Protein AF-A0A368TQK4-F1 (afdb_monomer_lite)

Secondary structure (DSSP, 8-state):
--THHHHHHHHHHHHHHHHHHHT-GGG--HHHHHHHHHHHHHHHHHHHHHS---SHHHHHHHHHTT-TT--HHHHHHHHHHHHHHHHHHHHHHHHHHHHHHSS--TTHHHHHHHHHHHHHHHHHHHS--TT------------

Sequence (143 aa):
MTLGVGTQHLDAFRDRFQAWLEARPHRQTRHNHQTLSLLADCRVLLQAATCRLNTPHERLRWQVLEMSDLTDRQLMLVILDTLGEVDRSLIALRRDEHRLTGEPDQELTPIIHNLLRFVRRIEHLLDPVPGKVLSLKEDSSHE

Radius of gyration: 17.59 Å; chains: 1; bounding box: 49×21×52 Å

Organism: NCBI:txid2282305

Foldseek 3Di:
DQLVVLLVLLVVLLVLLVVVCVVPVVPPDPVSVVLSVLSVLLSLLSCVLRHPQDDPVSVVSVVVVVCPPDHSLRSLVVSLVSLVVSLVVLVVVQVVVCVVPVDGDPSSVVSSVSSVVSSVVSVCVNPVPPDPDPPPVPPPDDD

pLDDT: mean 77.07, std 16.0, range [37.56, 94.25]

Structure (mmCIF, N/CA/C/O backbone):
data_AF-A0A368TQK4-F1
#
_entry.id   AF-A0A368TQK4-F1
#
loop_
_atom_site.group_PDB
_atom_site.id
_atom_site.type_symbol
_atom_site.label_atom_id
_atom_site.label_alt_id
_atom_site.label_comp_id
_atom_site.label_asym_id
_atom_site.label_entity_id
_atom_site.label_seq_id
_atom_site.pdbx_PDB_ins_code
_atom_site.Cartn_x
_atom_site.Cartn_y
_atom_site.Cartn_z
_atom_site.occupancy
_atom_site.B_iso_or_equiv
_atom_site.auth_seq_id
_atom_site.auth_comp_id
_atom_site.auth_asym_id
_atom_site.auth_atom_id
_atom_site.pdbx_PDB_model_num
ATOM 1 N N . MET A 1 1 ? 19.954 -10.617 -8.762 1.00 37.56 1 MET A N 1
ATOM 2 C CA . MET A 1 1 ? 19.098 -10.231 -7.619 1.00 37.56 1 MET A CA 1
ATOM 3 C C . MET A 1 1 ? 17.651 -10.494 -7.998 1.00 37.56 1 MET A C 1
ATOM 5 O O . MET A 1 1 ? 17.174 -9.910 -8.958 1.00 37.56 1 MET A O 1
ATOM 9 N N . THR A 1 2 ? 16.975 -11.417 -7.322 1.00 45.91 2 THR A N 1
ATOM 10 C CA . THR A 1 2 ? 15.605 -11.842 -7.648 1.00 45.91 2 THR A CA 1
ATOM 11 C C . THR A 1 2 ? 14.582 -10.885 -7.034 1.00 45.91 2 THR A C 1
ATOM 13 O O . THR A 1 2 ? 14.173 -11.029 -5.885 1.00 45.91 2 THR A O 1
ATOM 16 N N . LEU A 1 3 ? 14.154 -9.893 -7.817 1.00 51.59 3 LEU A N 1
ATOM 17 C CA . LEU A 1 3 ? 13.078 -8.960 -7.455 1.00 51.59 3 LEU A CA 1
ATOM 18 C C . LEU A 1 3 ? 11.689 -9.621 -7.397 1.00 51.59 3 LEU A C 1
ATOM 20 O O . LEU A 1 3 ? 10.768 -9.029 -6.847 1.00 51.59 3 LEU A O 1
ATOM 24 N N . GLY A 1 4 ? 11.552 -10.879 -7.842 1.00 50.84 4 GLY A N 1
ATOM 25 C CA . GLY A 1 4 ? 10.341 -11.691 -7.645 1.00 50.84 4 GLY A CA 1
ATOM 26 C C . GLY A 1 4 ? 9.960 -11.917 -6.173 1.00 50.84 4 GLY A C 1
ATOM 27 O O . GLY A 1 4 ? 8.823 -12.263 -5.879 1.00 50.84 4 GLY A O 1
ATOM 28 N N . VAL A 1 5 ? 10.879 -11.659 -5.236 1.00 55.25 5 VAL A N 1
ATOM 29 C CA . VAL A 1 5 ? 10.598 -11.637 -3.790 1.00 55.25 5 VAL A CA 1
ATOM 30 C C . VAL A 1 5 ? 9.815 -10.370 -3.389 1.00 55.25 5 VAL A C 1
ATOM 32 O O . VAL A 1 5 ? 9.084 -10.372 -2.405 1.00 55.25 5 VAL A O 1
ATOM 35 N N . GLY A 1 6 ? 9.923 -9.279 -4.156 1.00 64.56 6 GLY A N 1
ATOM 36 C CA . GLY A 1 6 ? 9.293 -7.992 -3.849 1.00 64.56 6 GLY A CA 1
ATOM 37 C C . GLY A 1 6 ? 7.772 -7.976 -4.013 1.00 64.56 6 GLY A C 1
ATOM 38 O O . GLY A 1 6 ? 7.079 -7.399 -3.180 1.00 64.56 6 GLY A O 1
ATOM 39 N N . THR A 1 7 ? 7.235 -8.650 -5.033 1.00 73.31 7 THR A N 1
ATOM 40 C CA . THR A 1 7 ? 5.780 -8.726 -5.265 1.00 73.31 7 THR A CA 1
ATOM 41 C C . THR A 1 7 ? 5.076 -9.574 -4.205 1.00 73.31 7 THR A C 1
ATOM 43 O O . THR A 1 7 ? 4.012 -9.191 -3.727 1.00 73.31 7 THR A O 1
ATOM 46 N N . GLN A 1 8 ? 5.714 -10.657 -3.748 1.00 77.19 8 GLN A N 1
ATOM 47 C CA . GLN A 1 8 ? 5.209 -11.507 -2.661 1.00 77.19 8 GLN A CA 1
ATOM 48 C C . GLN A 1 8 ? 5.051 -10.737 -1.341 1.00 77.19 8 GLN A C 1
ATOM 50 O O . GLN A 1 8 ? 4.120 -10.990 -0.578 1.00 77.19 8 GLN A O 1
ATOM 55 N N . HIS A 1 9 ? 5.938 -9.774 -1.069 1.00 80.00 9 HIS A N 1
ATOM 56 C CA . HIS A 1 9 ? 5.820 -8.914 0.109 1.00 80.00 9 HIS A CA 1
ATOM 57 C C . HIS A 1 9 ? 4.615 -7.968 0.026 1.00 80.00 9 HIS A C 1
ATOM 59 O O . HIS A 1 9 ? 3.938 -7.777 1.036 1.00 80.00 9 HIS A O 1
ATOM 65 N N . LEU A 1 10 ? 4.328 -7.408 -1.156 1.00 83.38 10 LEU A N 1
ATOM 66 C CA . LEU A 1 10 ? 3.153 -6.554 -1.371 1.00 83.38 10 LEU A CA 1
ATOM 67 C C . LEU A 1 10 ? 1.841 -7.341 -1.283 1.00 83.38 10 LEU A C 1
ATOM 69 O O . LEU A 1 10 ? 0.875 -6.839 -0.715 1.00 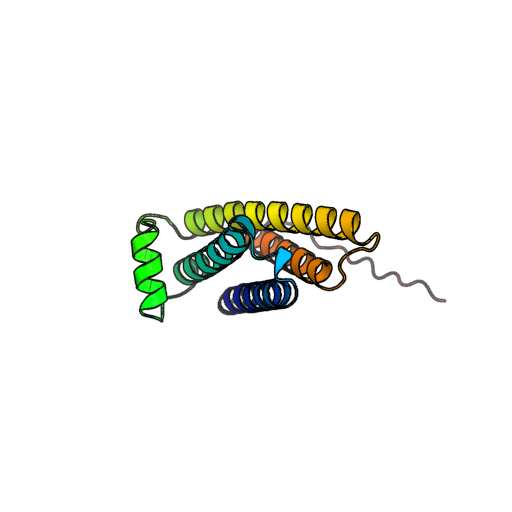83.38 10 LEU A O 1
ATOM 73 N N . ASP A 1 11 ? 1.820 -8.582 -1.770 1.00 85.50 11 ASP A N 1
ATOM 74 C CA . ASP A 1 11 ? 0.659 -9.467 -1.637 1.00 85.50 11 ASP A CA 1
ATOM 75 C C . ASP A 1 11 ? 0.371 -9.803 -0.178 1.00 85.50 11 ASP A C 1
ATOM 77 O O . ASP A 1 11 ? -0.729 -9.559 0.311 1.00 85.50 11 ASP A O 1
ATOM 81 N N . ALA A 1 12 ? 1.391 -10.263 0.551 1.00 86.31 12 ALA A N 1
ATOM 82 C CA . ALA A 1 12 ? 1.258 -10.562 1.972 1.00 86.31 12 ALA A CA 1
ATOM 83 C C . ALA A 1 12 ? 0.830 -9.326 2.780 1.00 86.31 12 ALA A C 1
ATOM 85 O O . ALA A 1 12 ? 0.080 -9.439 3.749 1.00 86.31 12 ALA A O 1
ATOM 86 N N . PHE A 1 13 ? 1.297 -8.137 2.392 1.00 85.25 13 PHE A N 1
ATOM 87 C CA . PHE A 1 13 ? 0.872 -6.880 2.993 1.00 85.25 13 PHE A CA 1
ATOM 88 C C . PHE A 1 13 ? -0.613 -6.599 2.732 1.00 85.25 13 PHE A C 1
ATOM 90 O O . PHE A 1 13 ? -1.371 -6.363 3.676 1.00 85.25 13 PHE A O 1
ATOM 97 N N . ARG A 1 14 ? -1.026 -6.644 1.460 1.00 91.00 14 ARG A N 1
ATOM 98 C CA . ARG A 1 14 ? -2.401 -6.371 1.037 1.00 91.00 14 ARG A CA 1
ATOM 99 C C . ARG A 1 14 ? -3.370 -7.322 1.724 1.00 91.00 14 ARG A C 1
ATOM 101 O O . ARG A 1 14 ? -4.361 -6.862 2.276 1.00 91.00 14 ARG A O 1
ATOM 108 N N . ASP A 1 15 ? -3.060 -8.613 1.735 1.00 91.38 15 ASP A N 1
ATOM 109 C CA . ASP A 1 15 ? -3.941 -9.642 2.287 1.00 91.38 15 ASP A CA 1
ATOM 110 C C . ASP A 1 15 ? -4.108 -9.477 3.804 1.00 91.38 15 ASP A C 1
ATOM 112 O O . ASP A 1 15 ? -5.218 -9.578 4.325 1.00 91.38 15 ASP A O 1
ATOM 116 N N . ARG A 1 16 ? -3.034 -9.123 4.525 1.00 91.12 16 ARG A N 1
ATOM 117 C CA . ARG A 1 16 ? -3.117 -8.809 5.961 1.00 91.12 16 ARG A CA 1
ATOM 118 C C . ARG A 1 16 ? -3.935 -7.553 6.234 1.00 91.12 16 ARG A C 1
ATOM 120 O O . ARG A 1 16 ? -4.703 -7.533 7.191 1.00 91.12 16 ARG A O 1
ATOM 127 N N . PHE A 1 17 ? -3.781 -6.511 5.417 1.00 92.69 17 PHE A N 1
ATOM 128 C CA . PHE A 1 17 ? -4.569 -5.290 5.572 1.00 92.69 17 PHE A CA 1
ATOM 129 C C . PHE A 1 17 ? -6.046 -5.514 5.220 1.00 92.69 17 PHE A C 1
ATOM 131 O O . PHE A 1 17 ? -6.928 -5.010 5.911 1.00 92.69 17 PHE A O 1
ATOM 138 N N . GLN A 1 18 ? -6.329 -6.328 4.204 1.00 94.25 18 GLN A N 1
ATOM 139 C CA . GLN A 1 18 ? -7.687 -6.732 3.860 1.00 94.25 18 GLN A CA 1
ATOM 140 C C . GLN A 1 18 ? -8.338 -7.520 5.003 1.00 94.25 18 GLN A C 1
ATOM 142 O O . GLN A 1 18 ? -9.427 -7.154 5.436 1.00 94.25 18 GLN A O 1
ATOM 147 N N . ALA A 1 19 ? -7.654 -8.527 5.554 1.00 92.88 19 ALA A N 1
ATOM 148 C CA . ALA A 1 19 ? -8.155 -9.287 6.699 1.00 92.88 19 ALA A CA 1
ATOM 149 C C . ALA A 1 19 ? -8.422 -8.385 7.921 1.00 92.88 19 ALA A C 1
ATOM 151 O O . ALA A 1 19 ? -9.432 -8.536 8.609 1.00 92.88 19 ALA A O 1
ATOM 152 N N . TRP A 1 20 ? -7.556 -7.394 8.161 1.00 93.06 20 TRP A N 1
ATOM 153 C CA . TRP A 1 20 ? -7.744 -6.405 9.226 1.00 93.06 20 TRP A CA 1
ATOM 154 C C . TRP A 1 20 ? -9.021 -5.565 9.036 1.00 93.06 20 TRP A C 1
ATOM 156 O O . TRP A 1 20 ? -9.736 -5.310 10.008 1.00 93.06 20 TRP A O 1
ATOM 166 N N . LEU A 1 21 ? -9.335 -5.170 7.793 1.00 93.62 21 LEU A N 1
ATOM 167 C CA . LEU A 1 21 ? -10.558 -4.434 7.441 1.00 93.62 21 LEU A CA 1
ATOM 168 C C . LEU A 1 21 ? -11.817 -5.304 7.531 1.00 93.62 21 LEU A C 1
ATOM 170 O O . LEU A 1 21 ? -12.865 -4.834 7.975 1.00 93.62 21 LEU A O 1
ATOM 174 N N . GLU A 1 22 ? -11.725 -6.570 7.132 1.00 93.75 22 GLU A N 1
ATOM 175 C CA . GLU A 1 22 ? -12.824 -7.536 7.244 1.00 93.75 22 GLU A CA 1
ATOM 176 C C . GLU A 1 22 ? -13.199 -7.777 8.713 1.00 93.75 22 GLU A C 1
ATOM 178 O O . GLU A 1 22 ? -14.382 -7.791 9.052 1.00 93.75 22 GLU A O 1
ATOM 183 N N . ALA A 1 23 ? -12.206 -7.844 9.607 1.00 92.19 23 ALA A N 1
ATOM 184 C CA . ALA A 1 23 ? -12.418 -7.941 11.051 1.0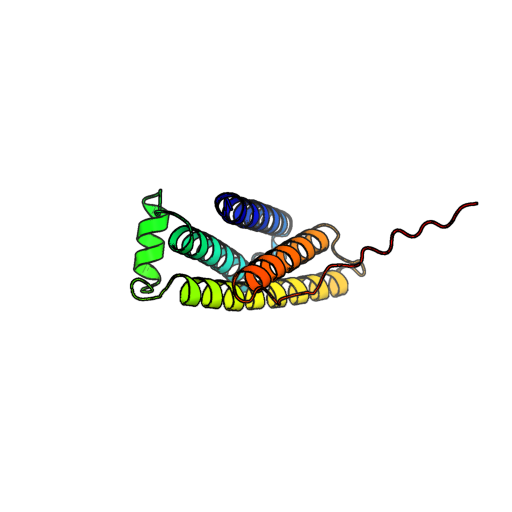0 92.19 23 ALA A CA 1
ATOM 185 C C . ALA A 1 23 ? -13.001 -6.658 11.685 1.00 92.19 23 ALA A C 1
ATOM 187 O O . ALA A 1 23 ? -13.499 -6.697 12.811 1.00 92.19 23 ALA A O 1
ATOM 188 N N . ARG A 1 24 ? -12.955 -5.512 10.988 1.00 89.44 24 ARG A N 1
ATOM 189 C CA . ARG A 1 24 ? -13.393 -4.198 11.494 1.00 89.44 24 ARG A CA 1
ATOM 190 C C . ARG A 1 24 ? -14.338 -3.510 10.499 1.00 89.44 24 ARG A C 1
ATOM 192 O O . ARG A 1 24 ? -13.934 -2.568 9.816 1.00 89.44 24 ARG A O 1
ATOM 199 N N . PRO A 1 25 ? -15.631 -3.895 10.454 1.00 89.88 25 PRO A N 1
ATOM 200 C CA . PRO A 1 25 ? -16.589 -3.378 9.469 1.00 89.88 25 PRO A CA 1
ATOM 201 C C . PRO A 1 25 ? -16.709 -1.848 9.438 1.00 89.88 25 PRO A C 1
ATOM 203 O O . PRO A 1 25 ? -16.829 -1.249 8.374 1.00 89.88 25 PRO A O 1
ATOM 206 N N . HIS A 1 26 ? -16.591 -1.191 10.595 1.00 88.50 26 HIS A N 1
ATOM 207 C CA . HIS A 1 26 ? -16.625 0.271 10.719 1.00 88.50 26 HIS A CA 1
ATOM 208 C C . HIS A 1 26 ? -15.425 0.981 10.058 1.00 88.50 26 HIS A C 1
ATOM 210 O O . HIS A 1 26 ? -15.437 2.201 9.900 1.00 88.50 26 HIS A O 1
ATOM 216 N N . ARG A 1 27 ? -14.389 0.236 9.652 1.00 90.44 27 ARG A N 1
ATOM 217 C CA . ARG A 1 27 ? -13.224 0.734 8.913 1.00 90.44 27 ARG A CA 1
ATOM 218 C C . ARG A 1 27 ? -13.255 0.408 7.428 1.00 90.44 27 ARG A C 1
ATOM 220 O O . ARG A 1 27 ? -12.325 0.806 6.730 1.00 90.44 27 ARG A O 1
ATOM 227 N N . GLN A 1 28 ? -14.321 -0.195 6.904 1.00 90.88 28 GLN A N 1
ATOM 228 C CA . GLN A 1 28 ? -14.527 -0.376 5.460 1.00 90.88 28 GLN A CA 1
ATOM 229 C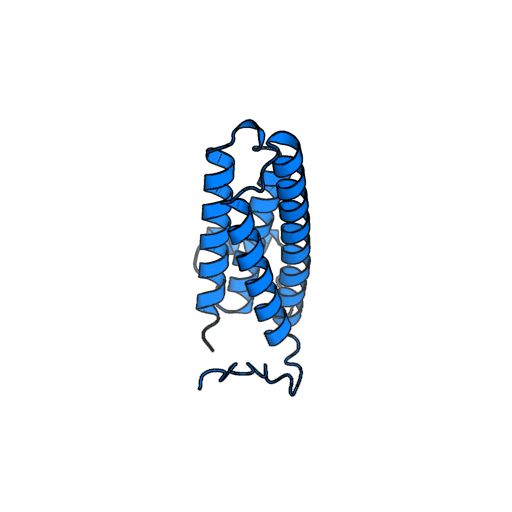 C . GLN A 1 28 ? -14.957 0.940 4.792 1.00 90.88 28 GLN A C 1
ATOM 231 O O . GLN A 1 28 ? -16.043 1.094 4.239 1.00 90.88 28 GLN A O 1
ATOM 236 N N . THR A 1 29 ? -14.098 1.950 4.905 1.00 92.62 29 THR A N 1
ATOM 237 C CA . THR A 1 29 ? -14.300 3.267 4.309 1.00 92.62 29 THR A CA 1
ATOM 238 C C . THR A 1 29 ? -13.796 3.273 2.870 1.00 92.62 29 THR A C 1
ATOM 240 O O . THR A 1 29 ? -12.887 2.524 2.504 1.00 92.62 29 THR A O 1
ATOM 243 N N . ARG A 1 30 ? -14.323 4.193 2.051 1.00 92.50 30 ARG A N 1
ATOM 244 C CA . ARG A 1 30 ? -13.818 4.427 0.688 1.00 92.50 30 ARG A CA 1
ATOM 245 C C . ARG A 1 30 ? -12.303 4.651 0.672 1.00 92.50 30 ARG A C 1
ATOM 247 O O . ARG A 1 30 ? -11.630 4.125 -0.206 1.00 92.50 30 ARG A O 1
ATOM 254 N N . HIS A 1 31 ? -11.780 5.391 1.649 1.00 91.50 31 HIS A N 1
ATOM 255 C CA . HIS A 1 31 ? -10.350 5.667 1.762 1.00 91.50 31 HIS A CA 1
ATOM 256 C C . HIS A 1 31 ? -9.529 4.388 1.976 1.00 91.50 31 HIS A C 1
ATOM 258 O O . HIS A 1 31 ? -8.552 4.160 1.274 1.00 91.50 31 HIS A O 1
ATOM 264 N N . ASN A 1 32 ? -9.962 3.491 2.863 1.00 91.56 32 ASN A N 1
ATOM 265 C CA . ASN A 1 32 ? -9.238 2.243 3.113 1.00 91.56 32 ASN A CA 1
ATOM 266 C C . ASN A 1 32 ? -9.302 1.270 1.920 1.00 91.56 32 ASN A C 1
ATOM 268 O O . ASN A 1 32 ? -8.326 0.574 1.636 1.00 91.56 32 ASN A O 1
ATOM 272 N N . HIS A 1 33 ? -10.400 1.277 1.157 1.00 91.94 33 HIS A N 1
ATOM 273 C CA . HIS A 1 33 ? -10.473 0.558 -0.120 1.00 91.94 33 HIS A CA 1
ATOM 274 C C . HIS A 1 33 ? -9.570 1.168 -1.205 1.00 91.94 33 HIS A C 1
ATOM 276 O O . HIS A 1 33 ? -9.012 0.433 -2.024 1.00 91.94 33 HIS A O 1
ATOM 282 N N . GLN A 1 34 ? -9.381 2.492 -1.208 1.00 92.31 34 GLN A N 1
ATOM 283 C CA . GLN A 1 34 ? -8.389 3.144 -2.068 1.00 92.31 34 GLN A CA 1
ATOM 284 C C . GLN A 1 34 ? -6.976 2.706 -1.686 1.00 92.31 34 GLN A C 1
ATOM 286 O O . GLN A 1 34 ? -6.233 2.294 -2.566 1.00 92.31 34 GLN A O 1
ATOM 291 N N . THR A 1 35 ? -6.637 2.665 -0.395 1.00 91.19 35 THR A N 1
ATOM 292 C CA . THR A 1 35 ? -5.348 2.138 0.082 1.00 91.19 35 THR A CA 1
ATOM 293 C C . THR A 1 35 ? -5.108 0.702 -0.399 1.00 91.19 35 THR A C 1
ATOM 295 O O . THR A 1 35 ? -4.033 0.401 -0.911 1.00 91.19 35 THR A O 1
ATOM 298 N N . LEU A 1 36 ? -6.118 -0.179 -0.325 1.00 92.06 36 LEU A N 1
ATOM 299 C CA . LEU A 1 36 ? -6.036 -1.531 -0.901 1.00 92.06 36 LEU A CA 1
ATOM 300 C C . LEU A 1 36 ? -5.782 -1.529 -2.415 1.00 92.06 36 LEU A C 1
ATOM 302 O O . LEU A 1 36 ? -5.028 -2.359 -2.926 1.00 92.06 36 LEU A O 1
ATOM 306 N N . SER A 1 37 ? -6.408 -0.595 -3.128 1.00 90.44 37 SER A N 1
ATOM 307 C CA . SER A 1 37 ? -6.253 -0.453 -4.576 1.00 90.44 37 SER A CA 1
ATOM 308 C C . SER A 1 37 ? -4.843 0.007 -4.943 1.00 90.44 37 SER A C 1
ATOM 310 O O . SER A 1 37 ? -4.217 -0.641 -5.778 1.00 90.44 37 SER A O 1
ATOM 312 N N . LEU A 1 38 ? -4.310 1.016 -4.247 1.00 89.94 38 LEU A N 1
ATOM 313 C CA . LEU A 1 38 ? -2.956 1.538 -4.454 1.00 89.94 38 LEU A CA 1
ATOM 314 C C . LEU A 1 38 ? -1.886 0.457 -4.259 1.00 89.94 38 LEU A C 1
ATOM 316 O O . LEU A 1 38 ? -0.932 0.378 -5.022 1.00 89.94 38 LEU A O 1
ATOM 320 N N . LEU A 1 39 ? -2.057 -0.445 -3.291 1.00 89.62 39 LEU A N 1
ATOM 321 C CA . LEU A 1 39 ? -1.139 -1.577 -3.110 1.00 89.62 39 LEU A CA 1
ATOM 322 C C . LEU A 1 39 ? -1.162 -2.561 -4.268 1.00 89.62 39 LEU A C 1
ATOM 324 O O . LEU A 1 39 ? -0.121 -3.086 -4.664 1.00 89.62 39 LEU A O 1
ATOM 328 N N . ALA A 1 40 ? -2.357 -2.842 -4.784 1.00 87.88 40 ALA A N 1
ATOM 329 C CA . ALA A 1 40 ? -2.505 -3.703 -5.940 1.00 87.88 40 ALA A CA 1
ATOM 330 C C . ALA A 1 40 ? -1.905 -3.038 -7.190 1.00 87.88 40 ALA A C 1
ATOM 332 O O . ALA A 1 40 ? -1.282 -3.737 -7.988 1.00 87.88 40 ALA A O 1
ATOM 333 N N . ASP A 1 41 ? -2.000 -1.711 -7.318 1.00 85.69 41 ASP A N 1
ATOM 334 C CA . ASP A 1 41 ? -1.321 -0.951 -8.374 1.00 85.69 41 ASP A CA 1
ATOM 335 C C . ASP A 1 41 ? 0.201 -1.020 -8.209 1.00 85.69 41 ASP A C 1
ATOM 337 O O . ASP A 1 41 ? 0.890 -1.422 -9.143 1.00 85.69 41 ASP A O 1
ATOM 341 N N . CYS A 1 42 ? 0.735 -0.775 -7.006 1.00 86.56 42 CYS A N 1
ATOM 342 C CA . CYS A 1 42 ? 2.161 -0.940 -6.705 1.00 86.56 42 CYS A CA 1
ATOM 343 C C . CYS A 1 42 ? 2.675 -2.340 -7.046 1.00 86.56 42 CYS A C 1
ATOM 345 O O . CYS A 1 42 ? 3.775 -2.477 -7.579 1.00 86.56 42 CYS A O 1
ATOM 347 N N . ARG A 1 43 ? 1.891 -3.390 -6.769 1.00 86.19 43 ARG A N 1
ATOM 348 C CA . ARG A 1 43 ? 2.245 -4.770 -7.130 1.00 86.19 43 ARG A CA 1
ATOM 349 C C . ARG A 1 43 ? 2.333 -4.934 -8.650 1.00 86.19 43 ARG A C 1
ATOM 351 O O . ARG A 1 43 ? 3.309 -5.507 -9.128 1.00 86.19 43 ARG A O 1
ATOM 358 N N . VAL A 1 44 ? 1.352 -4.432 -9.403 1.00 81.75 44 VAL A N 1
ATOM 359 C CA . VAL A 1 44 ? 1.347 -4.495 -10.877 1.00 81.75 44 VAL A CA 1
ATOM 360 C C . VAL A 1 44 ? 2.524 -3.719 -11.462 1.00 81.75 44 VAL A C 1
ATOM 362 O O . VAL A 1 44 ? 3.243 -4.260 -12.298 1.00 81.75 44 VAL A O 1
ATOM 365 N N . LEU A 1 45 ? 2.758 -2.493 -10.993 1.00 80.44 45 LEU A N 1
ATOM 366 C CA . LEU A 1 45 ? 3.870 -1.650 -11.432 1.00 80.44 45 LEU A CA 1
ATOM 367 C C . LEU A 1 45 ? 5.221 -2.302 -11.128 1.00 80.44 45 LEU A C 1
ATOM 369 O O . LEU A 1 45 ? 6.098 -2.335 -11.987 1.00 80.44 45 LEU A O 1
ATOM 373 N N . LEU A 1 46 ? 5.383 -2.882 -9.935 1.00 78.62 46 LEU A N 1
ATOM 374 C CA . LEU A 1 46 ? 6.609 -3.587 -9.568 1.00 78.62 46 LEU A CA 1
ATOM 375 C C . LEU A 1 46 ? 6.815 -4.816 -10.450 1.00 78.62 46 LEU A C 1
ATOM 377 O O . LEU A 1 46 ? 7.934 -5.112 -10.858 1.00 78.62 46 LEU A O 1
ATOM 381 N N . GLN A 1 47 ? 5.742 -5.535 -10.768 1.00 78.19 47 GLN A N 1
ATOM 382 C CA . GLN A 1 47 ? 5.824 -6.687 -11.650 1.00 78.19 47 GLN A CA 1
ATOM 383 C C . GLN A 1 47 ? 6.153 -6.278 -13.087 1.00 78.19 47 GLN A C 1
ATOM 385 O O . GLN A 1 47 ? 6.943 -6.974 -13.712 1.00 78.19 47 GLN A O 1
ATOM 390 N N . ALA A 1 48 ? 5.629 -5.150 -13.578 1.00 74.06 48 ALA A N 1
ATOM 391 C CA . ALA A 1 48 ? 5.989 -4.578 -14.876 1.00 74.06 48 ALA A CA 1
ATOM 392 C C . ALA A 1 48 ? 7.461 -4.136 -14.931 1.00 74.06 48 ALA A C 1
ATOM 394 O O . ALA A 1 48 ? 8.144 -4.423 -15.907 1.00 74.06 48 ALA A O 1
ATOM 395 N N . ALA A 1 49 ? 7.964 -3.504 -13.865 1.00 69.75 49 ALA A N 1
ATOM 396 C CA . ALA A 1 49 ? 9.343 -3.022 -13.780 1.00 69.75 49 ALA A CA 1
ATOM 397 C C . ALA A 1 49 ? 10.380 -4.141 -13.559 1.00 69.75 49 ALA A C 1
ATOM 399 O O . ALA A 1 49 ? 11.577 -3.910 -13.702 1.00 69.75 49 ALA A O 1
ATOM 400 N N . THR A 1 50 ? 9.961 -5.346 -13.142 1.00 66.25 50 THR A N 1
ATOM 401 C CA . THR A 1 50 ? 10.896 -6.413 -12.726 1.00 66.25 50 THR A CA 1
ATOM 402 C C . THR A 1 50 ? 10.703 -7.754 -13.438 1.00 66.25 50 THR A C 1
ATOM 404 O O . THR A 1 50 ? 11.571 -8.623 -13.331 1.00 66.25 50 THR A O 1
ATOM 407 N N . CYS A 1 51 ? 9.593 -7.953 -14.155 1.00 63.53 51 CYS A N 1
ATOM 408 C CA . CYS A 1 51 ? 9.195 -9.188 -14.838 1.00 63.53 51 CYS A CA 1
ATOM 409 C C . CYS A 1 51 ? 8.279 -8.883 -16.043 1.00 63.53 51 CYS A C 1
ATOM 411 O O . CYS A 1 51 ? 7.886 -7.749 -16.294 1.00 63.53 51 CYS A O 1
ATOM 413 N N . ARG A 1 52 ? 7.878 -9.921 -16.793 1.00 61.50 52 ARG A N 1
ATOM 414 C CA . ARG A 1 52 ? 6.710 -9.831 -17.688 1.00 61.50 52 ARG A CA 1
ATOM 415 C C . ARG A 1 52 ? 5.421 -9.983 -16.865 1.00 61.50 52 ARG A C 1
ATOM 417 O O . ARG A 1 52 ? 5.364 -10.790 -15.939 1.00 61.50 52 ARG A O 1
ATOM 424 N N . LEU A 1 53 ? 4.385 -9.216 -17.206 1.00 63.62 53 LEU A N 1
ATOM 425 C CA . LEU A 1 53 ? 3.043 -9.338 -16.622 1.00 63.62 53 LEU A CA 1
ATOM 426 C C . LEU A 1 53 ? 2.456 -10.713 -16.972 1.00 63.62 53 LEU A C 1
ATOM 428 O O . LEU A 1 53 ? 2.357 -11.061 -18.151 1.00 63.62 53 LEU A O 1
ATOM 432 N N . ASN A 1 54 ? 2.077 -11.504 -15.966 1.00 62.84 54 ASN A N 1
ATOM 433 C CA . ASN A 1 54 ? 1.822 -12.936 -16.152 1.00 62.84 54 ASN A CA 1
ATOM 434 C C . ASN A 1 54 ? 0.328 -13.259 -16.276 1.00 62.84 54 ASN A C 1
ATOM 436 O O . ASN A 1 54 ? -0.042 -14.222 -16.949 1.00 62.84 54 ASN A O 1
ATOM 440 N N . THR A 1 55 ? -0.553 -12.441 -15.694 1.00 68.25 55 THR A N 1
ATOM 441 C CA . THR A 1 55 ? -2.006 -12.674 -15.714 1.00 68.25 55 THR A CA 1
ATOM 442 C C . THR A 1 55 ? -2.757 -11.690 -16.627 1.00 68.25 55 THR A C 1
ATOM 444 O O . THR A 1 55 ? -2.279 -10.583 -16.889 1.00 68.25 55 THR A O 1
ATOM 447 N N . PRO A 1 56 ? -3.947 -12.058 -17.141 1.00 67.88 56 PRO A N 1
ATOM 448 C CA . PRO A 1 56 ? -4.796 -11.140 -17.907 1.00 67.88 56 PRO A CA 1
ATOM 449 C C . PRO A 1 56 ? -5.239 -9.910 -17.102 1.00 67.88 56 PRO A C 1
ATOM 451 O O . PRO A 1 56 ? -5.284 -8.810 -17.643 1.00 67.88 56 PRO A O 1
ATOM 454 N N . HIS A 1 57 ? -5.513 -10.079 -15.805 1.00 68.88 57 HIS A N 1
ATOM 455 C CA . HIS A 1 57 ? -5.899 -8.979 -14.918 1.00 68.88 57 HIS A CA 1
ATOM 456 C C . HIS A 1 57 ? -4.753 -7.975 -14.719 1.00 68.88 57 HIS A C 1
ATOM 458 O O . HIS A 1 57 ? -4.972 -6.772 -14.803 1.00 68.88 57 HIS A O 1
ATOM 464 N N . GLU A 1 58 ? -3.518 -8.453 -14.526 1.00 65.62 58 GLU A N 1
ATOM 465 C CA . GLU A 1 58 ? -2.321 -7.598 -14.465 1.00 65.62 58 GLU A CA 1
ATOM 466 C C . GLU A 1 58 ? -2.117 -6.808 -15.768 1.00 65.62 58 GLU A C 1
ATOM 468 O O . GLU A 1 58 ? -1.797 -5.624 -15.720 1.00 65.62 58 GLU A O 1
ATOM 473 N N . ARG A 1 59 ? -2.357 -7.433 -16.931 1.00 65.62 59 ARG A N 1
ATOM 474 C CA . ARG A 1 59 ? -2.265 -6.770 -18.245 1.00 65.62 59 ARG A CA 1
ATOM 475 C C . ARG A 1 59 ? -3.334 -5.699 -18.452 1.00 65.62 59 ARG A C 1
ATOM 477 O O . ARG A 1 59 ? -3.007 -4.616 -18.922 1.00 65.62 59 ARG A O 1
ATOM 484 N N . LEU A 1 60 ? -4.584 -5.981 -18.086 1.00 66.50 60 LEU A N 1
ATOM 485 C CA . LEU A 1 60 ? -5.672 -4.999 -18.141 1.00 66.50 60 LEU A CA 1
ATOM 486 C C . LEU A 1 60 ? -5.387 -3.813 -17.220 1.00 66.50 60 LEU A C 1
ATOM 488 O O . LEU A 1 60 ? -5.521 -2.664 -17.625 1.00 66.50 60 LEU A O 1
ATOM 492 N N . ARG A 1 61 ? -4.942 -4.089 -15.994 1.00 66.62 61 ARG A N 1
ATOM 493 C CA . ARG A 1 61 ? -4.620 -3.048 -15.020 1.00 66.62 61 ARG A CA 1
ATOM 494 C C . ARG A 1 61 ? -3.432 -2.199 -15.471 1.00 66.62 61 ARG A C 1
ATOM 496 O O . ARG A 1 61 ? -3.485 -0.987 -15.348 1.00 66.62 61 ARG A O 1
ATOM 503 N N . TRP A 1 62 ? -2.420 -2.808 -16.087 1.00 67.19 62 TRP A N 1
ATOM 504 C CA . TRP A 1 62 ? -1.320 -2.092 -16.737 1.00 67.19 62 TRP A CA 1
ATOM 505 C C . TRP A 1 62 ? -1.78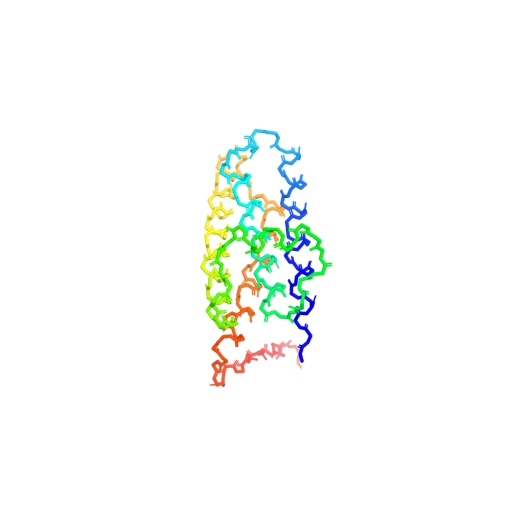0 -1.175 -17.879 1.00 67.19 62 TRP A C 1
ATOM 507 O O . TRP A 1 62 ? -1.320 -0.043 -17.966 1.00 67.19 62 TRP A O 1
ATOM 517 N N . GLN A 1 63 ? -2.710 -1.628 -18.726 1.00 64.81 63 GLN A N 1
ATOM 518 C CA . GLN A 1 63 ? -3.288 -0.789 -19.783 1.00 64.81 63 GLN A CA 1
ATOM 519 C C . GLN A 1 63 ? -4.064 0.403 -19.213 1.00 64.81 63 GLN A C 1
ATOM 521 O O . GLN A 1 63 ? -3.926 1.508 -19.721 1.00 64.81 63 GLN A O 1
ATOM 526 N N . VAL A 1 64 ? -4.835 0.190 -18.141 1.00 67.81 64 VAL A N 1
ATOM 527 C CA . VAL A 1 64 ? -5.586 1.253 -17.446 1.00 67.81 64 VAL A CA 1
ATOM 528 C C . VAL A 1 64 ? -4.662 2.285 -16.796 1.00 67.81 64 VAL A C 1
ATOM 530 O O . VAL A 1 64 ? -5.045 3.440 -16.663 1.00 67.81 64 VAL A O 1
ATOM 533 N N . LEU A 1 65 ? -3.455 1.884 -16.390 1.00 63.12 65 LEU A N 1
ATOM 534 C CA . LEU A 1 65 ? -2.481 2.793 -15.787 1.00 63.12 65 LEU A CA 1
ATOM 535 C C . LEU A 1 65 ? -1.823 3.732 -16.814 1.00 63.12 65 LEU A C 1
ATOM 537 O O . LEU A 1 65 ? -1.194 4.692 -16.394 1.00 63.12 65 LEU A O 1
ATOM 541 N N . GLU A 1 66 ? -1.950 3.476 -18.125 1.00 66.81 66 GLU A N 1
ATOM 542 C CA . GLU A 1 66 ? -1.405 4.319 -19.212 1.00 66.81 66 GLU A CA 1
ATOM 543 C C . GLU A 1 66 ? 0.107 4.627 -19.091 1.00 66.81 66 GLU A C 1
ATOM 545 O O . GLU A 1 66 ? 0.615 5.595 -19.649 1.00 66.81 66 GLU A O 1
ATOM 550 N N . MET A 1 67 ? 0.865 3.785 -18.381 1.00 67.06 67 MET A N 1
ATOM 551 C CA . MET A 1 67 ? 2.279 4.027 -18.050 1.00 67.06 67 MET A CA 1
ATOM 552 C C . MET A 1 67 ? 3.256 3.234 -18.932 1.00 67.06 67 MET A C 1
ATOM 554 O O . MET A 1 67 ? 4.379 2.947 -18.515 1.00 67.06 67 MET A O 1
ATOM 558 N N . SER A 1 68 ? 2.841 2.869 -20.152 1.00 65.31 68 SER A N 1
ATOM 559 C CA . SER A 1 68 ? 3.627 2.034 -21.079 1.00 65.31 68 SER A CA 1
ATOM 560 C C . SER A 1 68 ? 4.973 2.632 -21.479 1.00 65.31 68 SER A C 1
ATOM 562 O O . SER A 1 68 ? 5.883 1.887 -21.836 1.00 65.31 68 SER A O 1
ATOM 564 N N . ASP A 1 69 ? 5.092 3.956 -21.401 1.00 74.69 69 ASP A N 1
ATOM 565 C CA . ASP A 1 69 ? 6.230 4.706 -21.933 1.00 74.69 69 ASP A CA 1
ATOM 566 C C . ASP A 1 69 ? 7.256 5.059 -20.843 1.00 74.69 69 ASP A C 1
ATOM 568 O O . ASP A 1 69 ? 8.276 5.697 -21.113 1.00 74.69 69 ASP A O 1
ATOM 572 N N . LEU A 1 70 ? 6.996 4.654 -19.595 1.00 74.69 70 LEU A N 1
ATOM 573 C CA . LEU A 1 70 ? 7.898 4.901 -18.479 1.00 74.69 70 LEU A CA 1
ATOM 574 C C . LEU A 1 70 ? 9.023 3.868 -18.426 1.00 74.69 70 LEU A C 1
ATOM 576 O O . LEU A 1 70 ? 8.813 2.664 -18.548 1.00 74.69 70 LEU A O 1
ATOM 580 N N . THR A 1 71 ? 10.232 4.354 -18.158 1.00 76.50 71 THR A N 1
ATOM 581 C CA . THR A 1 71 ? 11.385 3.504 -17.836 1.00 76.50 71 THR A CA 1
ATOM 582 C C . THR A 1 71 ? 11.186 2.789 -16.498 1.00 76.50 71 THR A C 1
ATOM 584 O O . THR A 1 71 ? 10.515 3.313 -15.607 1.00 76.50 71 THR A O 1
ATOM 587 N N . ASP A 1 72 ? 11.865 1.657 -16.292 1.00 72.88 72 ASP A N 1
ATOM 588 C CA . ASP A 1 72 ? 11.851 0.925 -15.014 1.00 72.88 72 ASP A CA 1
ATOM 589 C C . ASP A 1 72 ? 12.148 1.845 -13.822 1.00 72.88 72 ASP A C 1
ATOM 591 O O . ASP A 1 72 ? 11.482 1.788 -12.792 1.00 72.88 72 ASP A O 1
ATOM 595 N N . ARG A 1 73 ? 13.102 2.773 -13.975 1.00 76.19 73 ARG A N 1
ATOM 596 C CA . ARG A 1 73 ? 13.430 3.758 -12.938 1.00 76.19 73 ARG A CA 1
ATOM 597 C C . ARG A 1 73 ? 12.253 4.686 -12.626 1.00 76.19 73 ARG A C 1
ATOM 599 O O . ARG A 1 73 ? 12.000 4.963 -11.457 1.00 76.19 73 ARG A O 1
ATOM 606 N N . GLN A 1 74 ? 11.549 5.180 -13.644 1.00 80.06 74 GLN A N 1
ATOM 607 C CA . GLN A 1 74 ? 10.370 6.033 -13.458 1.00 80.06 74 GLN A CA 1
ATOM 608 C C . GLN A 1 74 ? 9.217 5.259 -12.814 1.00 80.06 74 GLN A C 1
ATOM 610 O O . GLN A 1 74 ? 8.585 5.781 -11.901 1.00 80.06 74 GLN A O 1
ATOM 615 N N . LEU A 1 75 ? 9.000 4.001 -13.206 1.00 80.00 75 LEU A N 1
ATOM 616 C CA . LEU A 1 75 ? 8.008 3.129 -12.572 1.00 80.00 75 LEU A CA 1
ATOM 617 C C . LEU A 1 75 ? 8.310 2.921 -11.087 1.00 80.00 75 LEU A C 1
ATOM 619 O O . LEU A 1 75 ? 7.424 3.061 -10.250 1.00 80.00 75 LEU A O 1
ATOM 623 N N . MET A 1 76 ? 9.569 2.662 -10.741 1.00 80.25 76 MET A N 1
ATOM 624 C CA . MET A 1 76 ? 9.991 2.501 -9.349 1.00 80.25 76 MET A CA 1
ATOM 625 C C . MET A 1 76 ? 9.832 3.793 -8.528 1.00 80.25 76 MET A C 1
ATOM 627 O O . MET A 1 76 ? 9.502 3.711 -7.347 1.00 80.25 76 MET A O 1
ATOM 631 N N . LEU A 1 77 ? 9.996 4.978 -9.132 1.00 82.38 77 LEU A N 1
ATOM 632 C CA . LEU A 1 77 ? 9.696 6.258 -8.472 1.00 82.38 77 LEU A CA 1
ATOM 633 C C . LEU A 1 77 ? 8.193 6.443 -8.221 1.00 82.38 77 LEU A C 1
ATOM 635 O O . LEU A 1 77 ? 7.817 6.867 -7.132 1.00 82.38 77 LEU A O 1
ATOM 639 N N . VAL A 1 78 ? 7.337 6.076 -9.180 1.00 84.81 78 VAL A N 1
ATOM 640 C CA . VAL A 1 78 ? 5.876 6.106 -8.985 1.00 84.81 78 VAL A CA 1
ATOM 641 C C . VAL A 1 78 ? 5.451 5.130 -7.886 1.00 84.81 78 VAL A C 1
ATOM 643 O O . VAL A 1 78 ? 4.633 5.477 -7.035 1.00 84.81 78 VAL A O 1
ATOM 646 N N . ILE A 1 79 ? 6.043 3.931 -7.851 1.00 86.50 79 ILE A N 1
ATOM 647 C CA . ILE A 1 79 ? 5.816 2.960 -6.773 1.00 86.50 79 ILE A CA 1
ATOM 648 C C . ILE A 1 79 ? 6.211 3.565 -5.424 1.00 86.50 79 ILE A C 1
ATOM 650 O O . ILE A 1 79 ? 5.447 3.446 -4.472 1.00 86.50 79 ILE A O 1
ATOM 654 N N . LEU A 1 80 ? 7.370 4.222 -5.319 1.00 86.56 80 LEU A N 1
ATOM 655 C CA . LEU A 1 80 ? 7.793 4.855 -4.066 1.00 86.56 80 LEU A CA 1
ATOM 656 C C . LEU A 1 80 ? 6.817 5.925 -3.588 1.00 86.56 80 LEU A C 1
ATOM 658 O O . LEU A 1 80 ? 6.448 5.916 -2.415 1.00 86.56 80 LEU A O 1
ATOM 662 N N . ASP A 1 81 ? 6.392 6.818 -4.480 1.00 88.31 81 ASP A N 1
ATOM 663 C CA . ASP A 1 81 ? 5.462 7.889 -4.125 1.00 88.31 81 ASP A CA 1
ATOM 664 C C . ASP A 1 81 ? 4.121 7.312 -3.645 1.00 88.31 81 ASP A C 1
ATOM 666 O O . ASP A 1 81 ? 3.630 7.644 -2.562 1.00 88.31 81 ASP A O 1
ATOM 670 N N . THR A 1 82 ? 3.614 6.315 -4.375 1.00 87.75 82 THR A N 1
ATOM 671 C CA . THR A 1 82 ? 2.373 5.606 -4.042 1.00 87.75 82 THR A CA 1
ATOM 672 C C . THR A 1 82 ? 2.474 4.864 -2.704 1.00 87.75 82 THR A C 1
ATOM 674 O O . THR A 1 82 ? 1.566 4.931 -1.875 1.00 87.75 82 THR A O 1
ATOM 677 N N . LEU A 1 83 ? 3.585 4.170 -2.433 1.00 88.88 83 LEU A N 1
ATOM 678 C CA . LEU A 1 83 ? 3.797 3.511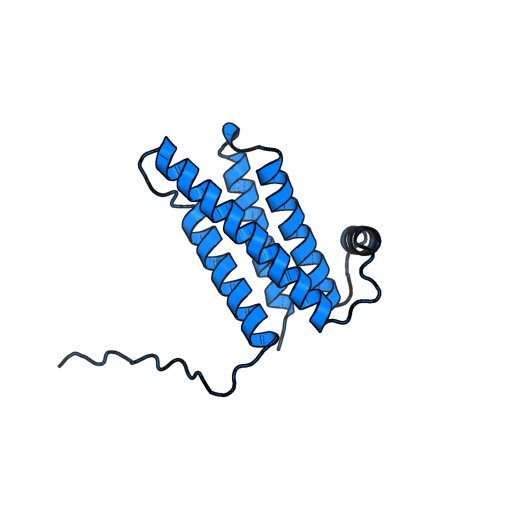 -1.139 1.00 88.88 83 LEU A CA 1
ATOM 679 C C . LEU A 1 83 ? 3.954 4.526 0.002 1.00 88.88 83 LEU A C 1
ATOM 681 O O . LEU A 1 83 ? 3.547 4.233 1.126 1.00 88.88 83 LEU A O 1
ATOM 685 N N . GLY A 1 84 ? 4.493 5.714 -0.276 1.00 87.94 84 GLY A N 1
ATOM 686 C CA . GLY A 1 84 ? 4.538 6.826 0.670 1.00 87.94 84 GLY A CA 1
ATOM 687 C C . GLY A 1 84 ? 3.146 7.349 1.032 1.00 87.94 84 GLY A C 1
ATOM 688 O O . GLY A 1 84 ? 2.893 7.662 2.196 1.00 87.94 84 GLY A O 1
ATOM 689 N N . GLU A 1 85 ? 2.218 7.410 0.074 1.00 89.94 85 GLU A N 1
ATOM 690 C CA . GLU A 1 85 ? 0.808 7.711 0.355 1.00 89.94 85 GLU A CA 1
ATOM 691 C C . GLU A 1 85 ? 0.160 6.638 1.225 1.00 89.94 85 GLU A C 1
ATOM 693 O O . GLU A 1 85 ? -0.463 6.960 2.239 1.00 89.94 85 GLU A O 1
ATOM 698 N N . VAL A 1 86 ? 0.366 5.365 0.879 1.00 90.94 86 VAL A N 1
ATOM 699 C CA . VAL A 1 86 ? -0.158 4.241 1.657 1.00 90.94 86 VAL A CA 1
ATOM 700 C C . VAL A 1 86 ? 0.372 4.268 3.095 1.00 90.94 86 VAL A C 1
ATOM 702 O O . VAL A 1 86 ? -0.412 4.118 4.032 1.00 90.94 86 VAL A O 1
ATOM 705 N N . ASP A 1 87 ? 1.666 4.521 3.299 1.00 91.50 87 ASP A N 1
ATOM 706 C CA . ASP A 1 87 ? 2.261 4.641 4.636 1.00 91.50 87 ASP A CA 1
ATOM 707 C C . ASP A 1 87 ? 1.598 5.756 5.460 1.00 91.50 87 ASP A C 1
ATOM 709 O O . ASP A 1 87 ? 1.158 5.524 6.591 1.00 91.50 87 ASP A O 1
ATOM 713 N N . ARG A 1 88 ? 1.421 6.946 4.870 1.00 90.88 88 ARG A N 1
ATOM 714 C CA . ARG A 1 88 ? 0.726 8.067 5.525 1.00 90.88 88 ARG A CA 1
ATOM 715 C C . ARG A 1 88 ? -0.704 7.695 5.921 1.00 90.88 88 ARG A C 1
ATOM 717 O O . ARG A 1 88 ? -1.105 7.975 7.054 1.00 90.88 88 ARG A O 1
ATOM 724 N N . SER A 1 89 ? -1.446 7.036 5.031 1.00 90.94 89 SER A N 1
ATOM 725 C CA . SER A 1 89 ? -2.811 6.570 5.296 1.00 90.94 89 SER A CA 1
ATOM 726 C C . SER A 1 89 ? -2.875 5.563 6.444 1.00 90.94 89 SER A C 1
ATOM 728 O O . SER A 1 89 ? -3.724 5.687 7.327 1.00 90.94 89 SER A O 1
ATOM 730 N N . LEU A 1 90 ? -1.959 4.594 6.497 1.00 90.56 90 LEU A N 1
ATOM 731 C CA . LEU A 1 90 ? -1.930 3.605 7.579 1.00 90.56 90 LEU A CA 1
ATOM 732 C C . LEU A 1 90 ? -1.500 4.209 8.915 1.00 90.56 90 LEU A C 1
ATOM 734 O O . LEU A 1 90 ? -2.036 3.836 9.956 1.00 90.56 90 LEU A O 1
ATOM 738 N N . ILE A 1 91 ? -0.547 5.144 8.916 1.00 91.00 91 ILE A N 1
ATOM 739 C CA . ILE A 1 91 ? -0.140 5.853 10.135 1.00 91.00 91 ILE A CA 1
ATOM 740 C C . ILE A 1 91 ? -1.311 6.667 10.689 1.00 91.00 91 ILE A C 1
ATOM 742 O O . ILE A 1 91 ? -1.524 6.661 11.905 1.00 91.00 91 ILE A O 1
ATOM 746 N N . ALA A 1 92 ? -2.068 7.346 9.822 1.00 91.06 92 ALA A N 1
ATOM 747 C CA . ALA A 1 92 ? -3.279 8.059 10.214 1.00 91.06 92 ALA A CA 1
ATOM 748 C C . ALA A 1 92 ? -4.315 7.091 10.803 1.00 91.06 92 ALA A C 1
ATOM 750 O O . ALA A 1 92 ? -4.764 7.293 11.930 1.00 91.06 92 ALA A O 1
ATOM 751 N N . LEU A 1 93 ? -4.582 5.978 10.115 1.00 91.19 93 LEU A N 1
ATOM 752 C CA . LEU A 1 93 ? -5.492 4.938 10.590 1.00 91.19 93 LEU A CA 1
ATOM 753 C C . LEU A 1 93 ? -5.071 4.375 11.956 1.00 91.19 93 LEU A C 1
ATOM 755 O O . LEU A 1 93 ? -5.905 4.248 12.847 1.00 91.19 93 LEU A O 1
ATOM 759 N N . ARG A 1 94 ? -3.774 4.116 12.172 1.00 90.75 94 ARG A N 1
ATOM 760 C CA . ARG A 1 94 ? -3.245 3.657 13.468 1.00 90.75 94 ARG A CA 1
ATOM 761 C C . ARG A 1 94 ? -3.508 4.657 14.586 1.00 90.75 94 ARG A C 1
ATOM 763 O O . ARG A 1 94 ? -3.838 4.262 15.700 1.00 90.75 94 ARG A O 1
ATOM 770 N N . ARG A 1 95 ? -3.287 5.946 14.313 1.00 90.06 95 ARG A N 1
ATOM 771 C CA . ARG A 1 95 ? -3.513 7.018 15.292 1.00 90.06 95 ARG A CA 1
ATOM 772 C C . ARG A 1 95 ? -4.990 7.121 15.646 1.00 90.06 95 ARG A C 1
ATOM 774 O O . ARG A 1 95 ? -5.312 7.266 16.822 1.00 90.06 95 ARG A O 1
ATOM 781 N N . ASP A 1 96 ? -5.861 7.002 14.652 1.00 90.00 96 ASP A N 1
ATOM 782 C CA . ASP A 1 96 ? -7.304 7.026 14.858 1.00 90.00 96 ASP A CA 1
ATOM 783 C C . ASP A 1 96 ? -7.775 5.823 15.676 1.00 90.00 96 ASP A C 1
ATOM 785 O O . ASP A 1 96 ? -8.581 5.992 16.584 1.00 90.00 96 ASP A O 1
ATOM 789 N N . GLU A 1 97 ? -7.265 4.621 15.399 1.00 88.88 97 GLU A N 1
ATOM 790 C CA . GLU A 1 97 ? -7.538 3.428 16.212 1.00 88.88 97 GLU A CA 1
ATOM 791 C C . GLU A 1 97 ? -7.098 3.615 17.659 1.00 88.88 97 GLU A C 1
ATOM 793 O O . GLU A 1 97 ? -7.904 3.454 18.569 1.00 88.88 97 GLU A O 1
ATOM 798 N N . HIS A 1 98 ? -5.855 4.052 17.873 1.00 87.75 98 HIS A N 1
ATOM 799 C CA . HIS A 1 98 ? -5.342 4.298 19.218 1.00 87.75 98 HIS A CA 1
ATOM 800 C C . HIS A 1 98 ? -6.181 5.329 19.980 1.00 87.75 98 HIS A C 1
ATOM 802 O O . HIS A 1 98 ? -6.417 5.183 21.175 1.00 87.75 98 HIS A O 1
ATOM 808 N N . ARG A 1 99 ? -6.682 6.358 19.288 1.00 89.19 99 ARG A N 1
ATOM 809 C CA . ARG A 1 99 ? -7.573 7.355 19.885 1.00 89.19 99 ARG A CA 1
ATOM 810 C C . ARG A 1 99 ? -8.937 6.775 20.271 1.00 89.19 99 ARG A C 1
ATOM 812 O O . ARG A 1 99 ? -9.518 7.246 21.244 1.00 89.19 99 ARG A O 1
ATOM 819 N N . LEU A 1 100 ? -9.462 5.813 19.512 1.00 88.25 100 LEU A N 1
ATOM 820 C CA . LEU A 1 100 ? -10.757 5.186 19.792 1.00 88.25 100 LEU A CA 1
ATOM 821 C C . LEU A 1 100 ? -10.675 4.135 20.902 1.00 88.25 100 LEU A C 1
ATOM 823 O O . LEU A 1 100 ? -11.588 4.053 21.719 1.00 88.25 100 LEU A O 1
ATOM 827 N N . THR A 1 101 ? -9.613 3.331 20.926 1.00 86.25 101 THR A N 1
ATOM 828 C CA . THR A 1 101 ? -9.484 2.181 21.836 1.00 86.25 101 THR A CA 1
ATOM 829 C C . THR A 1 101 ? -8.636 2.476 23.071 1.00 86.25 101 THR A C 1
ATOM 831 O O . THR A 1 101 ? -8.719 1.741 24.051 1.00 86.25 101 THR A O 1
ATOM 834 N N . GLY A 1 102 ? -7.816 3.530 23.035 1.00 87.06 102 GLY A N 1
ATOM 835 C CA . GLY A 1 102 ? -6.817 3.841 24.060 1.00 87.06 102 GLY A CA 1
ATOM 836 C C . GLY A 1 102 ? -5.523 3.028 23.944 1.00 87.06 102 GLY A C 1
ATOM 837 O O . GLY A 1 102 ? -4.563 3.328 24.644 1.00 87.06 102 GLY A O 1
ATOM 838 N N . GLU A 1 103 ? -5.449 2.053 23.032 1.00 84.19 103 GLU A N 1
ATOM 839 C CA . GLU A 1 103 ? -4.339 1.099 22.913 1.00 84.19 103 GLU A CA 1
ATOM 840 C C . GLU A 1 103 ? -3.803 1.056 21.472 1.00 84.19 103 GLU A C 1
ATOM 842 O O . GLU A 1 103 ? -4.565 1.231 20.519 1.00 84.19 103 GLU A O 1
ATOM 847 N N . PRO A 1 104 ? -2.487 0.896 21.257 1.00 81.38 104 PRO A N 1
ATOM 848 C CA . PRO A 1 104 ? -1.936 0.806 19.912 1.00 81.38 104 PRO A CA 1
ATOM 849 C C . PRO A 1 104 ? -2.387 -0.493 19.228 1.00 81.38 104 PRO A C 1
ATOM 851 O O . PRO A 1 104 ? -2.257 -1.579 19.791 1.00 81.38 104 PRO A O 1
ATOM 854 N N . ASP A 1 105 ? -2.866 -0.398 17.982 1.00 85.38 105 ASP A N 1
ATOM 855 C CA . ASP A 1 105 ? -3.284 -1.586 17.228 1.00 85.38 105 ASP A CA 1
ATOM 856 C C . ASP A 1 105 ? -2.069 -2.493 16.925 1.00 85.38 105 ASP A C 1
ATOM 858 O O . ASP A 1 105 ? -1.127 -2.123 16.202 1.00 85.38 105 ASP A O 1
ATOM 862 N N . GLN A 1 106 ? -2.092 -3.688 17.523 1.00 85.94 106 GLN A N 1
ATOM 863 C CA . GLN A 1 106 ? -1.018 -4.681 17.453 1.00 85.94 106 GLN A CA 1
ATOM 864 C C . GLN A 1 106 ? -0.919 -5.364 16.082 1.00 85.94 106 GLN A C 1
ATOM 866 O O . GLN A 1 106 ? 0.133 -5.902 15.742 1.00 85.94 106 GLN A O 1
ATOM 871 N N . GLU A 1 107 ? -1.976 -5.321 15.270 1.00 85.94 107 GLU A N 1
ATOM 872 C CA . GLU A 1 107 ? -2.021 -5.923 13.936 1.00 85.94 107 GLU A CA 1
ATOM 873 C C . GLU A 1 107 ? -1.569 -4.929 12.860 1.00 85.94 107 GLU A C 1
ATOM 875 O O . GLU A 1 107 ? -0.843 -5.297 11.934 1.00 85.94 107 GLU A O 1
ATOM 880 N N . LEU A 1 108 ? -1.922 -3.651 13.008 1.00 84.88 108 LEU A N 1
ATOM 881 C CA . LEU A 1 108 ? -1.588 -2.584 12.066 1.00 84.88 108 LEU A CA 1
ATOM 882 C C . LEU A 1 108 ? -0.123 -2.133 12.194 1.00 84.88 108 LEU A C 1
ATOM 884 O O . LEU A 1 108 ? 0.527 -1.779 11.210 1.00 84.88 108 LEU A O 1
ATOM 888 N N . THR A 1 109 ? 0.442 -2.185 13.401 1.00 87.50 109 THR A N 1
ATOM 889 C CA . THR A 1 109 ? 1.850 -1.836 13.656 1.00 87.50 109 THR A CA 1
ATOM 890 C C . THR A 1 109 ? 2.857 -2.665 12.836 1.00 87.50 109 THR A C 1
ATOM 892 O O . THR A 1 109 ? 3.714 -2.064 12.178 1.00 87.50 109 THR A O 1
ATOM 895 N N . PRO A 1 110 ? 2.793 -4.012 12.806 1.00 86.25 110 PRO A N 1
ATOM 896 C CA . PRO A 1 110 ? 3.694 -4.813 11.979 1.00 86.25 110 PRO A CA 1
ATOM 897 C C . PRO A 1 110 ? 3.439 -4.631 10.477 1.00 86.25 110 PRO A C 1
ATOM 899 O O . PRO A 1 110 ? 4.384 -4.726 9.694 1.00 86.25 110 PRO A O 1
ATOM 902 N N . ILE A 1 111 ? 2.199 -4.338 10.068 1.00 86.19 111 ILE A N 1
ATOM 903 C CA . ILE A 1 111 ? 1.844 -4.007 8.679 1.00 86.19 111 ILE A CA 1
ATOM 904 C C . ILE A 1 111 ? 2.620 -2.754 8.231 1.00 86.19 111 ILE A C 1
ATOM 906 O O . ILE A 1 111 ? 3.354 -2.810 7.243 1.00 86.19 111 ILE A O 1
ATOM 910 N N . ILE A 1 112 ? 2.567 -1.675 9.018 1.00 87.19 112 ILE A N 1
ATOM 911 C CA . ILE A 1 112 ? 3.294 -0.419 8.756 1.00 87.19 112 ILE A CA 1
ATOM 912 C C . ILE A 1 112 ? 4.814 -0.633 8.756 1.00 87.19 112 ILE A C 1
ATOM 914 O O . ILE A 1 112 ? 5.508 -0.187 7.845 1.00 87.19 112 ILE A O 1
ATOM 918 N N . HIS A 1 113 ? 5.358 -1.355 9.744 1.00 87.00 113 HIS A N 1
ATOM 919 C CA . HIS A 1 113 ? 6.803 -1.608 9.808 1.00 87.00 113 HIS A CA 1
ATOM 920 C C . HIS A 1 113 ? 7.304 -2.335 8.551 1.00 87.00 113 HIS A C 1
ATOM 922 O O . HIS A 1 113 ? 8.333 -1.967 7.978 1.00 87.00 113 HIS A O 1
ATOM 928 N N . ASN A 1 114 ? 6.590 -3.374 8.115 1.00 85.19 114 ASN A N 1
ATOM 929 C CA . ASN A 1 114 ? 6.988 -4.158 6.949 1.00 85.19 114 ASN A CA 1
ATOM 930 C C . ASN A 1 114 ? 6.928 -3.335 5.658 1.00 85.19 114 ASN A C 1
ATOM 932 O O . ASN A 1 114 ? 7.840 -3.449 4.837 1.00 85.19 114 ASN A O 1
ATOM 936 N N . LEU A 1 115 ? 5.922 -2.466 5.516 1.00 85.25 115 LEU A N 1
ATOM 937 C CA . LEU A 1 115 ? 5.830 -1.521 4.405 1.00 85.25 115 LEU A CA 1
ATOM 938 C C . LEU A 1 115 ? 7.030 -0.566 4.379 1.00 85.25 115 LEU A C 1
ATOM 940 O O . LEU A 1 115 ? 7.702 -0.468 3.358 1.00 85.25 115 LEU A O 1
ATOM 944 N N . LEU A 1 116 ? 7.372 0.058 5.510 1.00 86.62 116 LEU A N 1
ATOM 945 C CA . LEU A 1 116 ? 8.531 0.955 5.609 1.00 86.62 116 LEU A CA 1
ATOM 946 C C . LEU A 1 116 ? 9.847 0.258 5.250 1.00 86.62 116 LEU A C 1
ATOM 948 O O . LEU A 1 116 ? 10.699 0.825 4.565 1.00 86.62 116 LEU A O 1
ATOM 952 N N . ARG A 1 117 ? 10.029 -0.991 5.693 1.00 85.94 117 ARG A N 1
ATOM 953 C CA . ARG A 1 117 ? 11.209 -1.788 5.331 1.00 85.94 117 ARG A CA 1
ATOM 954 C C . ARG A 1 117 ? 11.264 -2.048 3.826 1.00 85.94 117 ARG A C 1
ATOM 956 O O . ARG A 1 117 ? 12.345 -2.013 3.241 1.00 85.94 117 ARG A O 1
ATOM 963 N N . PHE A 1 118 ? 10.116 -2.314 3.212 1.00 84.00 118 PHE A N 1
ATOM 964 C CA . PHE A 1 118 ? 10.010 -2.538 1.778 1.00 84.00 118 PHE A CA 1
ATOM 965 C C . PHE A 1 118 ? 10.300 -1.265 0.971 1.00 84.00 118 PHE A C 1
ATOM 967 O O . PHE A 1 118 ? 11.112 -1.314 0.048 1.00 84.00 118 PHE A O 1
ATOM 974 N N . VAL A 1 119 ? 9.743 -0.121 1.384 1.00 85.06 119 VAL A N 1
ATOM 975 C CA . VAL A 1 119 ? 10.031 1.204 0.808 1.00 85.06 119 VAL A CA 1
ATOM 976 C C . VAL A 1 119 ? 11.532 1.489 0.838 1.00 85.06 119 VAL A C 1
ATOM 978 O O . VAL A 1 119 ? 12.127 1.710 -0.212 1.00 85.06 119 VAL A O 1
ATOM 981 N N . ARG A 1 120 ? 12.186 1.340 1.999 1.00 84.56 120 ARG A N 1
ATOM 982 C CA . ARG A 1 120 ? 13.644 1.535 2.129 1.00 84.56 120 ARG A CA 1
ATOM 983 C C . ARG A 1 120 ? 14.462 0.633 1.213 1.00 84.56 120 ARG A C 1
ATOM 985 O O . ARG A 1 120 ? 15.525 1.020 0.733 1.00 84.56 120 ARG A O 1
ATOM 992 N N . ARG A 1 121 ? 13.992 -0.594 0.977 1.00 82.38 121 ARG A N 1
ATOM 993 C CA . ARG A 1 121 ? 14.657 -1.523 0.058 1.00 82.38 121 ARG A CA 1
ATOM 994 C C . ARG A 1 121 ? 14.551 -1.042 -1.387 1.00 82.38 121 ARG A C 1
ATOM 996 O O . ARG A 1 121 ? 15.526 -1.170 -2.117 1.00 82.38 121 ARG A O 1
ATOM 1003 N N . ILE A 1 122 ? 13.404 -0.494 -1.787 1.00 79.00 122 ILE A N 1
ATOM 1004 C CA . ILE A 1 122 ? 13.236 0.116 -3.110 1.00 79.00 122 ILE A CA 1
ATOM 1005 C C . ILE A 1 122 ? 14.104 1.373 -3.242 1.00 79.00 122 ILE A C 1
ATOM 1007 O O . ILE A 1 122 ? 14.802 1.511 -4.242 1.00 79.00 122 ILE A O 1
ATOM 1011 N N . GLU A 1 123 ? 14.121 2.246 -2.232 1.00 82.06 123 GLU A N 1
ATOM 1012 C CA . GLU A 1 123 ? 14.977 3.442 -2.211 1.00 82.06 123 GLU A CA 1
ATOM 1013 C C . GLU A 1 123 ? 16.451 3.073 -2.415 1.00 82.06 123 GLU A C 1
ATOM 1015 O O . GLU A 1 123 ? 17.117 3.642 -3.274 1.00 82.06 123 GLU A O 1
ATOM 1020 N N . HIS A 1 124 ? 16.941 2.050 -1.705 1.00 78.06 124 HIS A N 1
ATOM 1021 C CA . HIS A 1 124 ? 18.318 1.573 -1.848 1.00 78.06 124 HIS A CA 1
ATOM 1022 C C . HIS A 1 124 ? 18.631 0.991 -3.237 1.00 78.06 124 HIS A C 1
ATOM 1024 O O . HIS A 1 124 ? 19.771 1.052 -3.687 1.00 78.06 124 HIS A O 1
ATOM 1030 N N . LEU A 1 125 ? 17.640 0.411 -3.921 1.00 73.19 125 LEU A N 1
ATOM 1031 C CA . LEU A 1 125 ? 17.807 -0.075 -5.294 1.00 73.19 125 LEU A CA 1
ATOM 1032 C C . LEU A 1 125 ? 17.847 1.072 -6.314 1.00 73.19 125 LEU A C 1
ATOM 1034 O O . LEU A 1 125 ? 18.498 0.937 -7.347 1.00 73.19 125 LEU A O 1
ATOM 1038 N N . LEU A 1 126 ? 17.144 2.173 -6.038 1.00 73.38 126 LEU A N 1
ATOM 1039 C CA . LEU A 1 126 ? 17.075 3.347 -6.909 1.00 73.38 126 LEU A CA 1
ATOM 1040 C C . LEU A 1 126 ? 18.261 4.297 -6.752 1.00 73.38 126 LEU A C 1
ATOM 1042 O O . LEU A 1 126 ? 18.670 4.924 -7.731 1.00 73.38 126 LEU A O 1
ATOM 1046 N N . ASP A 1 127 ? 18.788 4.395 -5.538 1.00 71.56 127 ASP A N 1
ATOM 1047 C CA . ASP A 1 127 ? 19.978 5.163 -5.207 1.00 71.56 127 ASP A CA 1
ATOM 1048 C C . ASP A 1 127 ? 20.834 4.345 -4.225 1.00 71.56 127 ASP A C 1
ATOM 1050 O O . ASP A 1 127 ? 20.667 4.437 -3.000 1.00 71.56 127 ASP A O 1
ATOM 1054 N N . PRO A 1 128 ? 21.712 3.459 -4.735 1.00 60.38 128 PRO A N 1
ATOM 1055 C CA . PRO A 1 128 ? 22.626 2.712 -3.892 1.00 60.38 128 PRO A CA 1
ATOM 1056 C C . PRO A 1 128 ? 23.658 3.693 -3.340 1.00 60.38 128 PRO A C 1
ATOM 1058 O O . PRO A 1 128 ? 24.716 3.889 -3.932 1.00 60.38 128 PRO A O 1
ATOM 1061 N N . VAL A 1 129 ? 23.348 4.324 -2.203 1.00 51.97 129 VAL A N 1
ATOM 1062 C CA . VAL A 1 129 ? 24.293 5.193 -1.493 1.00 51.97 129 VAL A CA 1
ATOM 1063 C C . VAL A 1 129 ? 25.609 4.422 -1.337 1.00 51.97 129 VAL A C 1
ATOM 1065 O O . VAL A 1 129 ? 25.627 3.399 -0.638 1.00 51.97 129 VAL A O 1
ATOM 1068 N N . PRO A 1 130 ? 26.720 4.867 -1.954 1.00 42.59 130 PRO A N 1
ATOM 1069 C CA . PRO A 1 130 ? 27.991 4.189 -1.799 1.00 42.59 130 PRO A CA 1
ATOM 1070 C C . PRO A 1 130 ? 28.439 4.385 -0.346 1.00 42.59 130 PRO A C 1
ATOM 1072 O O . PRO A 1 130 ? 28.750 5.497 0.070 1.00 42.59 130 PRO A O 1
ATOM 1075 N N . GLY A 1 131 ? 28.453 3.314 0.450 1.00 44.25 131 GLY A N 1
ATOM 1076 C CA . GLY A 1 131 ? 29.239 3.282 1.687 1.00 44.25 131 GLY A CA 1
ATOM 1077 C C . GLY A 1 131 ? 28.522 3.452 3.028 1.00 44.25 131 GLY A C 1
ATOM 1078 O O . GLY A 1 131 ? 29.216 3.602 4.030 1.00 44.25 131 GLY A O 1
ATOM 1079 N N . LYS A 1 132 ? 27.191 3.345 3.140 1.00 38.69 132 LYS A N 1
ATOM 1080 C CA . LYS A 1 132 ? 26.571 3.168 4.472 1.00 38.69 132 LYS A CA 1
ATOM 1081 C C . LYS A 1 132 ? 26.515 1.686 4.840 1.00 38.69 132 LYS A C 1
ATOM 1083 O O . LYS A 1 132 ? 25.456 1.067 4.867 1.00 38.69 132 LYS A O 1
ATOM 1088 N N . VAL A 1 133 ? 27.695 1.123 5.114 1.00 40.06 133 VAL A N 1
ATOM 1089 C CA . VAL A 1 133 ? 27.816 -0.096 5.918 1.00 40.06 133 VAL A CA 1
ATOM 1090 C C . VAL A 1 133 ? 27.022 0.175 7.190 1.00 40.06 133 VAL A C 1
ATOM 1092 O O . VAL A 1 133 ? 27.347 1.083 7.956 1.00 40.06 133 VAL A O 1
ATOM 1095 N N . LEU A 1 134 ? 25.930 -0.561 7.383 1.00 40.72 134 LEU A N 1
ATOM 1096 C CA . LEU A 1 134 ? 25.337 -0.705 8.699 1.00 40.72 134 LEU A CA 1
ATOM 1097 C C . LEU A 1 134 ? 26.438 -1.317 9.565 1.00 40.72 134 LEU A C 1
ATOM 1099 O O . LEU A 1 134 ? 26.626 -2.529 9.555 1.00 40.72 134 LEU A O 1
ATOM 1103 N N . SER A 1 135 ? 27.192 -0.479 10.282 1.00 38.59 135 SER A N 1
ATOM 1104 C CA . SER A 1 135 ? 27.857 -0.905 11.505 1.00 38.59 135 SER A CA 1
ATOM 1105 C C . SER A 1 135 ? 26.745 -1.320 12.456 1.00 38.59 135 SER A C 1
ATOM 1107 O O . SER A 1 135 ? 26.278 -0.542 13.285 1.00 38.59 135 SER A O 1
ATOM 1109 N N . LEU A 1 136 ? 26.293 -2.560 12.291 1.00 39.81 136 LEU A N 1
ATOM 1110 C CA . LEU A 1 136 ? 25.886 -3.386 13.405 1.00 39.81 136 LEU A CA 1
ATOM 1111 C C . LEU A 1 136 ? 27.107 -3.402 14.322 1.00 39.81 136 LEU A C 1
ATOM 1113 O O . LEU A 1 136 ? 28.049 -4.159 14.114 1.00 39.81 136 LEU A O 1
ATOM 1117 N N . LYS A 1 137 ? 27.142 -2.456 15.265 1.00 38.09 137 LYS A N 1
ATOM 1118 C CA . LYS A 1 137 ? 27.894 -2.654 16.491 1.00 38.09 137 LYS A CA 1
ATOM 1119 C C . LYS A 1 137 ? 27.291 -3.915 17.091 1.00 38.09 137 LYS A C 1
ATOM 1121 O O . LYS A 1 137 ? 26.164 -3.888 17.574 1.00 38.09 137 LYS A O 1
ATOM 1126 N N . GLU A 1 138 ? 27.999 -5.025 16.946 1.00 41.56 138 GLU A N 1
ATOM 1127 C CA . GLU A 1 138 ? 27.865 -6.119 17.886 1.00 41.56 138 GLU A CA 1
ATOM 1128 C C . GLU A 1 138 ? 28.211 -5.510 19.244 1.00 41.56 138 GLU A C 1
ATOM 1130 O O . GLU A 1 138 ? 29.362 -5.154 19.508 1.00 41.56 138 GLU A O 1
ATOM 1135 N N . ASP A 1 139 ? 27.186 -5.286 20.063 1.00 47.16 139 ASP A N 1
ATOM 1136 C CA . ASP A 1 139 ? 27.358 -5.118 21.496 1.00 47.16 139 ASP A CA 1
ATOM 1137 C C . ASP A 1 139 ? 27.911 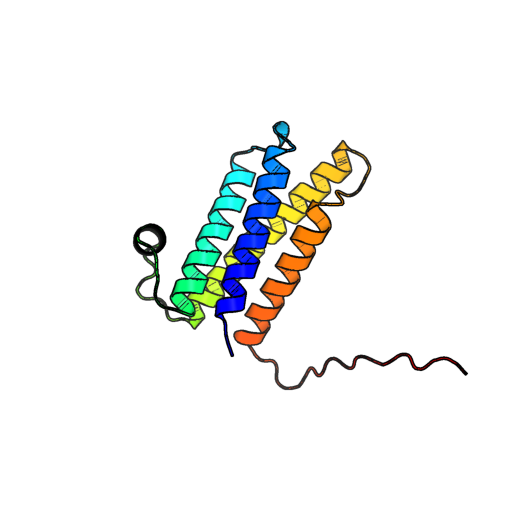-6.446 22.032 1.00 47.16 139 ASP A C 1
ATOM 1139 O O . ASP A 1 139 ? 27.179 -7.300 22.522 1.00 47.16 139 ASP A O 1
ATOM 1143 N N . SER A 1 140 ? 29.225 -6.628 21.910 1.00 43.94 140 SER A N 1
ATOM 1144 C CA . SER A 1 140 ? 29.982 -7.503 22.796 1.00 43.94 140 SER A CA 1
ATOM 1145 C C . SER A 1 140 ? 30.212 -6.731 24.087 1.00 43.94 140 SER A C 1
ATOM 1147 O O . SER A 1 140 ? 31.216 -6.045 24.270 1.00 43.94 140 SER A O 1
ATOM 1149 N N . SER A 1 141 ? 29.219 -6.806 24.965 1.00 46.91 141 SER A N 1
ATOM 1150 C CA . SER A 1 141 ? 29.415 -6.703 26.407 1.00 46.91 141 SER A CA 1
ATOM 1151 C C . SER A 1 141 ? 29.044 -8.050 27.022 1.00 46.91 141 SER A C 1
ATOM 1153 O O . SER A 1 141 ? 28.055 -8.644 26.598 1.00 46.91 141 SER A O 1
ATOM 1155 N N . HIS A 1 142 ? 29.842 -8.452 28.017 1.00 43.72 142 HIS A N 1
ATOM 1156 C CA . HIS A 1 142 ? 29.917 -9.725 28.757 1.00 43.72 142 HIS A CA 1
ATOM 1157 C C . HIS A 1 142 ? 31.099 -10.591 28.296 1.00 43.72 142 HIS A C 1
ATOM 1159 O O . HIS A 1 142 ? 31.100 -11.071 27.170 1.00 43.72 142 HIS A O 1
ATOM 1165 N N . GLU A 1 143 ? 32.155 -10.825 29.073 1.00 43.75 143 GLU A N 1
ATOM 1166 C CA . GLU A 1 143 ? 32.562 -10.469 30.447 1.00 43.75 143 GLU A CA 1
ATOM 1167 C C . GLU A 1 143 ? 34.100 -10.483 30.498 1.00 43.75 143 GLU A C 1
ATOM 1169 O O . GLU A 1 143 ? 34.704 -11.248 29.708 1.00 43.75 143 GLU A O 1
#